Protein AF-A0A4R7J1T8-F1 (afdb_monomer_lite)

Structure (mmCIF, N/CA/C/O backbone):
data_AF-A0A4R7J1T8-F1
#
_entry.id   AF-A0A4R7J1T8-F1
#
loop_
_atom_site.group_PDB
_atom_site.id
_atom_site.type_symbol
_atom_site.label_atom_id
_atom_site.label_alt_id
_atom_site.label_comp_id
_atom_site.label_asym_id
_atom_site.label_entity_id
_atom_site.label_seq_id
_atom_site.pdbx_PDB_ins_code
_atom_site.Cartn_x
_atom_site.Cartn_y
_atom_site.Cartn_z
_atom_site.occupancy
_atom_site.B_iso_or_equiv
_atom_site.auth_seq_id
_atom_site.auth_comp_id
_atom_site.auth_asym_id
_atom_site.auth_atom_id
_atom_site.pdbx_PDB_model_num
ATOM 1 N N . MET A 1 1 ? 19.991 -5.864 -24.781 1.00 74.00 1 MET A N 1
ATOM 2 C CA . MET A 1 1 ? 18.746 -5.878 -23.988 1.00 74.00 1 MET A CA 1
ATOM 3 C C . MET A 1 1 ? 17.648 -5.331 -24.885 1.00 74.00 1 MET A C 1
ATOM 5 O O . MET A 1 1 ? 17.892 -4.307 -25.506 1.00 74.00 1 MET A O 1
ATOM 9 N N . SER A 1 2 ? 16.533 -6.041 -25.059 1.00 94.81 2 SER A N 1
ATOM 10 C CA . SER A 1 2 ? 15.376 -5.525 -25.805 1.00 94.81 2 SER A CA 1
ATOM 11 C C . SER A 1 2 ? 14.517 -4.645 -24.898 1.00 94.81 2 SER A C 1
ATOM 13 O O . SER A 1 2 ? 14.539 -4.826 -23.677 1.00 94.81 2 SER A O 1
ATOM 15 N N . ASP A 1 3 ? 13.716 -3.759 -25.485 1.00 96.69 3 ASP A N 1
ATOM 16 C CA . ASP A 1 3 ? 12.757 -2.939 -24.733 1.00 96.69 3 ASP A CA 1
ATOM 17 C C . ASP A 1 3 ? 11.854 -3.808 -23.849 1.00 96.69 3 ASP A C 1
ATOM 19 O O . ASP A 1 3 ? 11.633 -3.495 -22.683 1.00 96.69 3 ASP A O 1
ATOM 23 N N . GLN A 1 4 ? 11.426 -4.968 -24.362 1.00 96.94 4 GLN A N 1
ATOM 24 C CA . GLN A 1 4 ? 10.607 -5.909 -23.601 1.00 96.94 4 GLN A CA 1
ATOM 25 C C . GLN A 1 4 ? 11.338 -6.458 -22.368 1.00 96.94 4 GLN A C 1
ATOM 27 O O . GLN A 1 4 ? 10.793 -6.411 -21.272 1.00 96.94 4 GLN A O 1
ATOM 32 N N . SER A 1 5 ? 12.592 -6.901 -22.518 1.00 97.31 5 SER A N 1
ATOM 33 C CA . SER A 1 5 ? 13.372 -7.413 -21.380 1.00 97.31 5 SER A CA 1
ATOM 34 C C . SER A 1 5 ? 13.638 -6.351 -20.310 1.00 97.31 5 SER A C 1
ATOM 36 O O . SER A 1 5 ? 13.709 -6.675 -19.128 1.00 97.31 5 SER A O 1
ATOM 38 N N . TYR A 1 6 ? 13.751 -5.080 -20.706 1.00 97.06 6 TYR A N 1
ATOM 39 C CA . TYR A 1 6 ? 13.904 -3.988 -19.751 1.00 97.06 6 TYR A CA 1
ATOM 40 C C . TYR A 1 6 ? 12.597 -3.697 -19.002 1.00 97.06 6 TYR A C 1
ATOM 42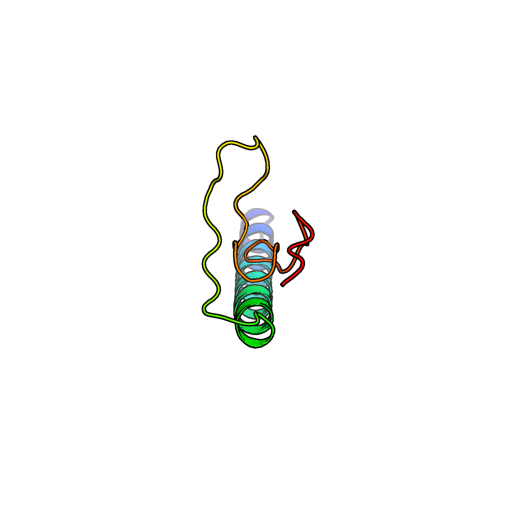 O O . TYR A 1 6 ? 12.622 -3.494 -17.791 1.00 97.06 6 TYR A O 1
ATOM 50 N N . LEU A 1 7 ? 11.448 -3.738 -19.688 1.00 98.00 7 LEU A N 1
ATOM 51 C CA . LEU A 1 7 ? 10.141 -3.613 -19.035 1.00 98.00 7 LEU A CA 1
AT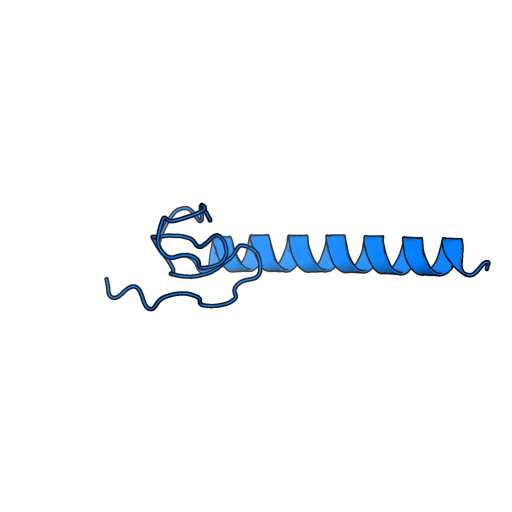OM 52 C C . LEU A 1 7 ? 9.891 -4.736 -18.024 1.00 98.00 7 LEU A C 1
ATOM 54 O O . LEU A 1 7 ? 9.327 -4.476 -16.965 1.00 98.00 7 LEU A O 1
ATOM 58 N N . ASP A 1 8 ? 10.311 -5.961 -18.330 1.00 98.00 8 ASP A N 1
ATOM 59 C CA . ASP A 1 8 ? 10.139 -7.100 -17.425 1.00 98.00 8 ASP A CA 1
ATOM 60 C C . ASP A 1 8 ? 11.024 -6.974 -16.177 1.00 98.00 8 ASP A C 1
ATOM 62 O O . ASP A 1 8 ? 10.534 -7.173 -15.068 1.00 98.00 8 ASP A O 1
ATOM 66 N N . TYR A 1 9 ? 12.269 -6.514 -16.333 1.00 97.38 9 TYR A N 1
ATOM 67 C CA . TYR A 1 9 ? 13.132 -6.161 -15.201 1.00 97.38 9 TYR A CA 1
ATOM 68 C C . TYR A 1 9 ? 12.494 -5.098 -14.291 1.00 97.38 9 TYR A C 1
ATOM 70 O O . TYR A 1 9 ? 12.448 -5.258 -13.074 1.00 97.38 9 TYR A O 1
ATOM 78 N N . LEU A 1 10 ? 11.949 -4.022 -14.872 1.00 98.12 10 LEU A N 1
ATOM 79 C CA . LEU A 1 10 ? 11.305 -2.963 -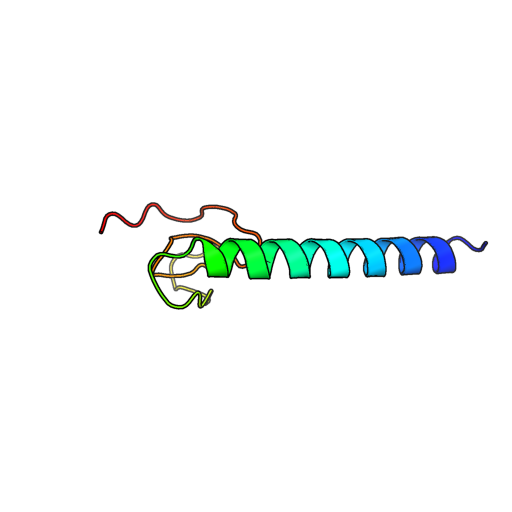14.089 1.00 98.12 10 LEU A CA 1
ATOM 80 C C . LEU A 1 10 ? 10.059 -3.453 -13.339 1.00 98.12 10 LEU A C 1
ATOM 82 O O . LEU A 1 10 ? 9.778 -2.957 -12.250 1.00 98.12 10 LEU A O 1
ATOM 86 N N . ARG A 1 11 ? 9.311 -4.410 -13.905 1.00 98.06 11 ARG A N 1
ATOM 87 C CA . ARG A 1 11 ? 8.168 -5.040 -13.226 1.00 98.06 11 ARG A CA 1
ATOM 88 C C . ARG A 1 11 ? 8.620 -5.864 -12.027 1.00 98.06 11 ARG A C 1
ATOM 90 O O . ARG A 1 11 ? 8.049 -5.703 -10.959 1.00 98.06 11 ARG A O 1
ATOM 97 N N . GLU A 1 12 ? 9.666 -6.672 -12.178 1.00 97.94 12 GLU A N 1
ATOM 98 C CA . GLU A 1 12 ? 10.210 -7.480 -11.080 1.00 97.94 12 GLU A CA 1
ATOM 99 C C . GLU A 1 12 ? 10.725 -6.607 -9.924 1.00 97.94 12 GLU A C 1
ATOM 101 O O . GLU A 1 12 ? 10.406 -6.853 -8.758 1.00 97.94 12 GLU A O 1
ATOM 106 N N . GLU A 1 13 ? 11.454 -5.533 -10.238 1.00 98.00 13 GLU A N 1
ATOM 107 C CA . GLU A 1 13 ? 11.905 -4.563 -9.234 1.00 98.00 13 GLU A CA 1
ATOM 108 C C . GLU A 1 13 ? 10.724 -3.888 -8.520 1.00 98.00 13 GLU A C 1
ATOM 110 O O . GLU A 1 13 ? 10.744 -3.722 -7.295 1.00 98.00 13 GLU A O 1
ATOM 115 N N . ALA A 1 14 ? 9.677 -3.521 -9.269 1.00 97.06 14 ALA A N 1
ATOM 116 C CA . ALA A 1 14 ? 8.466 -2.936 -8.706 1.00 97.06 14 ALA A CA 1
ATOM 117 C C . ALA A 1 14 ? 7.733 -3.924 -7.785 1.00 97.06 14 ALA A C 1
ATOM 119 O O . ALA A 1 14 ? 7.411 -3.555 -6.657 1.00 97.06 14 ALA A O 1
ATOM 120 N N . ASP A 1 15 ? 7.543 -5.175 -8.206 1.00 96.50 15 ASP A N 1
ATOM 121 C CA . ASP A 1 15 ? 6.902 -6.225 -7.406 1.00 96.50 15 ASP A CA 1
ATOM 122 C C . ASP A 1 15 ? 7.679 -6.478 -6.101 1.00 96.50 15 ASP A C 1
ATOM 124 O O . ASP A 1 15 ? 7.097 -6.570 -5.014 1.00 96.50 15 ASP A O 1
ATOM 128 N N . GLY A 1 16 ? 9.015 -6.509 -6.174 1.00 97.25 16 GLY A N 1
ATOM 129 C CA . GLY A 1 16 ? 9.881 -6.633 -5.003 1.00 97.25 16 GLY A CA 1
ATOM 130 C C . GLY A 1 16 ? 9.766 -5.445 -4.041 1.00 97.25 16 GLY A C 1
ATOM 131 O O . GLY A 1 16 ? 9.750 -5.626 -2.818 1.00 97.25 16 GLY A O 1
ATOM 132 N N . ALA A 1 17 ? 9.666 -4.222 -4.565 1.00 96.00 17 ALA A N 1
ATOM 133 C CA . ALA A 1 17 ? 9.441 -3.026 -3.758 1.00 96.00 17 ALA A CA 1
ATOM 134 C C . ALA A 1 17 ? 8.040 -3.016 -3.118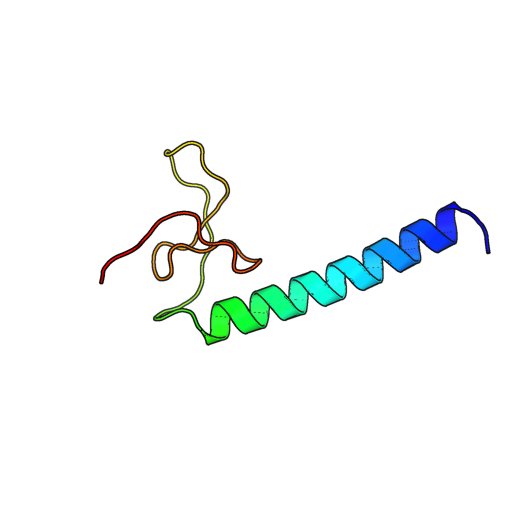 1.00 96.00 17 ALA A C 1
ATOM 136 O O . ALA A 1 17 ? 7.914 -2.692 -1.935 1.00 96.00 17 ALA A O 1
ATOM 137 N N . GLU A 1 18 ? 7.001 -3.420 -3.854 1.00 95.62 18 GLU A N 1
ATOM 138 C CA . GLU A 1 18 ? 5.632 -3.525 -3.340 1.00 95.62 18 GLU A CA 1
ATOM 139 C C . GLU A 1 18 ? 5.521 -4.569 -2.222 1.00 95.62 18 GLU A C 1
ATOM 141 O O . GLU A 1 18 ? 4.905 -4.291 -1.191 1.00 95.62 18 GLU A O 1
ATOM 146 N N . GLY A 1 19 ? 6.188 -5.720 -2.356 1.00 96.25 19 GLY A N 1
ATOM 147 C CA . GLY A 1 19 ? 6.260 -6.725 -1.293 1.00 96.25 19 GLY A CA 1
ATOM 148 C C . GLY A 1 19 ? 6.897 -6.187 -0.006 1.00 96.25 19 GLY A C 1
ATOM 149 O O . GLY A 1 19 ? 6.378 -6.411 1.088 1.00 96.25 19 GLY A O 1
ATOM 150 N N . LYS A 1 20 ? 7.983 -5.409 -0.118 1.00 97.06 20 LYS A N 1
ATOM 151 C CA . LYS A 1 20 ? 8.620 -4.755 1.043 1.00 97.06 20 LYS A CA 1
ATOM 152 C C . LYS A 1 20 ? 7.692 -3.733 1.700 1.00 97.06 20 LYS A C 1
ATOM 154 O O . LYS A 1 20 ? 7.611 -3.695 2.926 1.00 97.06 20 LYS A O 1
ATOM 159 N N . LEU A 1 21 ? 6.977 -2.933 0.904 1.00 96.69 21 LEU A N 1
ATOM 160 C CA . LEU A 1 21 ? 5.991 -1.981 1.422 1.00 96.69 21 LEU A CA 1
ATOM 161 C C . LEU A 1 21 ? 4.850 -2.685 2.155 1.00 96.69 21 LEU A C 1
ATOM 163 O O . LEU A 1 21 ? 4.429 -2.200 3.203 1.00 96.69 21 LEU A O 1
ATOM 167 N N . PHE A 1 22 ? 4.373 -3.819 1.642 1.00 96.94 22 PHE A N 1
ATOM 168 C CA . PHE A 1 22 ? 3.344 -4.609 2.311 1.00 96.94 22 PHE A CA 1
ATOM 169 C C . PHE A 1 22 ? 3.813 -5.107 3.678 1.00 96.94 22 PHE A C 1
ATOM 171 O O . PHE A 1 22 ? 3.133 -4.858 4.669 1.00 96.94 22 PHE A O 1
ATOM 178 N N . LEU A 1 23 ? 4.991 -5.735 3.748 1.00 97.50 23 LEU A N 1
ATOM 179 C CA . LEU A 1 23 ? 5.543 -6.243 5.009 1.00 97.50 23 LEU A CA 1
ATOM 180 C C . LEU A 1 23 ? 5.728 -5.131 6.042 1.00 97.50 23 LEU A C 1
ATOM 182 O O . LEU A 1 23 ? 5.399 -5.304 7.212 1.00 97.50 23 LEU A O 1
ATOM 186 N N . GLU A 1 24 ? 6.228 -3.975 5.610 1.00 97.94 24 GLU A N 1
ATOM 187 C CA . GLU A 1 24 ? 6.402 -2.835 6.502 1.00 97.94 24 GLU A CA 1
ATOM 188 C C . GLU A 1 24 ? 5.058 -2.244 6.943 1.00 97.94 24 GLU A C 1
ATOM 190 O O . GLU A 1 24 ? 4.898 -1.876 8.104 1.00 97.94 24 GLU A O 1
ATOM 195 N N . THR A 1 25 ? 4.071 -2.198 6.044 1.00 97.25 25 THR A N 1
ATOM 196 C CA . THR A 1 25 ? 2.714 -1.743 6.370 1.00 97.25 25 THR A CA 1
ATOM 197 C C . THR A 1 25 ? 2.050 -2.664 7.391 1.00 97.25 25 THR A C 1
ATOM 199 O O . THR A 1 25 ? 1.465 -2.166 8.351 1.00 97.25 25 THR A O 1
ATOM 202 N N . ASP A 1 26 ? 2.170 -3.981 7.216 1.00 97.06 26 ASP A N 1
ATOM 203 C CA . ASP A 1 26 ? 1.666 -4.973 8.169 1.00 97.06 26 ASP A CA 1
ATOM 204 C C . ASP A 1 26 ? 2.355 -4.832 9.531 1.00 97.06 26 ASP A C 1
ATOM 206 O O . ASP A 1 26 ? 1.686 -4.722 10.556 1.00 97.06 26 ASP A O 1
ATOM 210 N N . ARG A 1 27 ? 3.686 -4.675 9.541 1.00 97.19 27 ARG A N 1
ATOM 211 C CA . ARG A 1 27 ? 4.483 -4.480 10.763 1.00 97.19 27 ARG A CA 1
ATOM 212 C C . ARG A 1 27 ? 4.054 -3.261 11.588 1.00 97.19 27 ARG A C 1
ATOM 214 O O . ARG A 1 27 ? 4.140 -3.306 12.814 1.00 97.19 27 ARG A O 1
ATOM 221 N N . VAL A 1 28 ? 3.666 -2.157 10.943 1.00 96.38 28 VAL A N 1
ATOM 222 C CA . VAL A 1 28 ? 3.263 -0.911 11.632 1.00 96.38 28 VAL A CA 1
ATOM 223 C C . VAL A 1 28 ? 1.756 -0.799 11.861 1.00 96.38 28 VAL A C 1
ATOM 225 O O . VAL A 1 28 ? 1.300 0.158 12.492 1.00 96.38 28 VAL A O 1
ATOM 228 N N . CYS A 1 29 ? 0.966 -1.735 11.337 1.00 96.88 29 CYS A N 1
ATOM 229 C CA . CYS A 1 29 ? -0.467 -1.783 11.571 1.00 96.88 29 CYS A CA 1
ATOM 230 C C . CYS A 1 29 ? -0.735 -2.098 13.059 1.00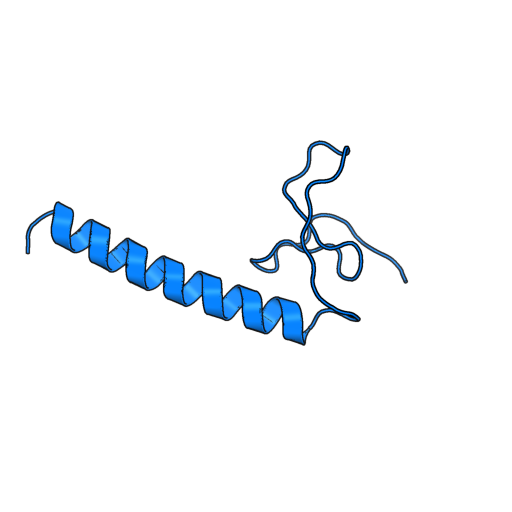 96.88 29 CYS A C 1
ATOM 232 O O . CYS A 1 29 ? -0.094 -2.985 13.620 1.00 96.88 29 CYS A O 1
ATOM 234 N N . PRO A 1 30 ? -1.685 -1.419 13.735 1.00 95.94 30 PRO A N 1
ATOM 235 C CA . PRO A 1 30 ? -1.997 -1.704 15.138 1.00 95.94 30 PRO A CA 1
ATOM 236 C C . PRO A 1 30 ? -2.735 -3.043 15.338 1.00 95.94 30 PRO A C 1
ATOM 238 O O . PRO A 1 30 ? -3.000 -3.437 16.470 1.00 95.94 30 PRO A O 1
ATOM 241 N N . GLY A 1 31 ? -3.082 -3.741 14.254 1.00 94.19 31 GLY A N 1
ATOM 242 C CA . GLY A 1 31 ? -3.661 -5.082 14.251 1.00 94.19 31 GLY A CA 1
ATOM 243 C C . GLY A 1 31 ? -3.236 -5.845 12.997 1.00 94.19 31 GLY A C 1
ATOM 244 O O . GLY A 1 31 ? -2.356 -5.396 12.272 1.00 94.19 31 GLY A O 1
ATOM 245 N N . ALA A 1 32 ? -3.881 -6.976 12.705 1.00 94.12 32 ALA A N 1
ATOM 246 C CA . ALA A 1 32 ? -3.624 -7.703 11.460 1.00 94.12 32 ALA A CA 1
ATOM 247 C C . ALA A 1 32 ? -3.981 -6.824 10.250 1.00 94.12 32 ALA A C 1
ATOM 249 O O . ALA A 1 32 ? -5.120 -6.349 10.146 1.00 94.12 32 ALA A O 1
ATOM 250 N N . HIS A 1 33 ? -3.019 -6.573 9.359 1.00 97.06 33 HIS A N 1
ATOM 251 C CA . HIS A 1 33 ? -3.274 -5.744 8.189 1.00 97.06 33 HIS A CA 1
ATOM 252 C C . HIS A 1 33 ? -4.055 -6.527 7.133 1.00 97.06 33 HIS A C 1
ATOM 254 O O . HIS A 1 33 ? -3.574 -7.494 6.551 1.00 97.06 33 HIS A O 1
ATOM 260 N N . ASP A 1 34 ? -5.273 -6.065 6.868 1.00 97.06 34 ASP A N 1
ATOM 261 C CA . ASP A 1 34 ? -6.183 -6.636 5.875 1.00 97.06 34 ASP A CA 1
ATOM 262 C C . ASP A 1 34 ? -6.851 -5.514 5.069 1.00 97.06 34 ASP A C 1
ATOM 264 O O . ASP A 1 34 ? -7.847 -4.914 5.495 1.00 97.06 34 ASP A O 1
ATOM 268 N N . ALA A 1 35 ? -6.253 -5.162 3.928 1.00 97.06 35 ALA A N 1
ATOM 269 C CA . ALA A 1 35 ? -6.798 -4.145 3.039 1.00 97.06 35 ALA A CA 1
ATOM 270 C C . ALA A 1 35 ? -7.902 -4.730 2.149 1.00 97.06 35 ALA A C 1
ATOM 272 O O . ALA A 1 35 ? -7.646 -5.516 1.240 1.00 97.06 35 ALA A O 1
ATOM 273 N N . THR A 1 36 ? -9.134 -4.274 2.368 1.00 97.31 36 THR A N 1
ATOM 274 C CA . THR A 1 36 ? -10.331 -4.758 1.666 1.00 97.31 36 THR A CA 1
ATOM 275 C C . THR A 1 36 ? -11.060 -3.616 0.964 1.00 97.31 36 THR A C 1
ATOM 277 O O . THR A 1 36 ? -10.910 -2.448 1.328 1.00 97.31 36 THR A O 1
ATOM 280 N N . GLN A 1 37 ? -11.827 -3.926 -0.086 1.00 97.62 37 GLN A N 1
ATOM 281 C CA . GLN A 1 37 ? -12.643 -2.930 -0.784 1.00 97.62 37 GLN A CA 1
ATOM 282 C C . GLN A 1 37 ? -13.846 -2.542 0.082 1.00 97.62 37 GLN A C 1
ATOM 284 O O . GLN A 1 37 ? -14.672 -3.388 0.430 1.00 97.62 37 GLN A O 1
ATOM 289 N N . HIS A 1 38 ? -13.988 -1.250 0.372 1.00 94.75 38 HIS A N 1
ATOM 290 C CA . HIS A 1 38 ? -15.138 -0.713 1.104 1.00 94.75 38 HIS A CA 1
ATOM 291 C C . HIS A 1 38 ? -16.142 -0.061 0.148 1.00 94.75 38 HIS A C 1
ATOM 293 O O . HIS A 1 38 ? -15.843 0.223 -1.013 1.00 94.75 38 HIS A O 1
ATOM 299 N N . ARG A 1 39 ? -17.363 0.193 0.633 1.00 95.19 39 ARG A N 1
ATOM 300 C CA . ARG A 1 39 ? -18.440 0.852 -0.137 1.00 95.19 39 ARG A CA 1
ATOM 301 C C . ARG A 1 39 ? -18.300 2.382 -0.205 1.00 95.19 39 ARG A C 1
ATOM 303 O O . ARG A 1 39 ? -19.282 3.075 -0.432 1.00 95.19 39 ARG A O 1
ATOM 310 N N . ASP A 1 40 ? -17.104 2.911 0.030 1.00 93.31 40 ASP A N 1
ATOM 311 C CA . ASP A 1 40 ? -16.805 4.348 0.061 1.00 93.31 40 ASP A CA 1
ATOM 312 C C . ASP A 1 40 ? -16.204 4.871 -1.256 1.00 93.31 40 ASP A C 1
ATOM 314 O O . ASP A 1 40 ? -15.844 6.043 -1.343 1.00 93.31 40 ASP A O 1
ATOM 318 N N . GLY A 1 41 ? -16.089 4.011 -2.276 1.00 93.56 41 GLY A N 1
ATOM 319 C CA . GLY A 1 41 ? -15.519 4.357 -3.580 1.00 93.56 41 GLY A CA 1
ATOM 320 C C . GLY A 1 41 ? -14.010 4.613 -3.555 1.00 93.56 41 GLY A C 1
ATOM 321 O O . GLY A 1 41 ? -13.450 5.033 -4.565 1.00 93.56 41 GLY A O 1
ATOM 322 N N . LYS A 1 42 ? -13.342 4.372 -2.421 1.00 94.56 42 LYS A N 1
ATOM 323 C CA . LYS A 1 42 ? -11.893 4.520 -2.289 1.00 94.56 42 LYS A CA 1
ATOM 324 C C . LYS A 1 42 ? -11.182 3.215 -2.671 1.00 94.56 42 LYS A C 1
ATOM 326 O O . LYS A 1 42 ? -11.818 2.157 -2.679 1.00 94.56 42 LYS A O 1
ATOM 331 N N . PRO A 1 43 ? -9.868 3.258 -2.968 1.00 95.94 43 PRO A N 1
ATOM 332 C CA . PRO A 1 43 ? -9.070 2.043 -3.115 1.00 95.94 43 PRO A CA 1
ATOM 333 C C . PRO A 1 43 ? -9.167 1.149 -1.867 1.00 95.94 43 PRO A C 1
ATOM 335 O O . PRO A 1 43 ? -9.405 1.681 -0.782 1.00 95.94 43 PRO A O 1
ATOM 338 N N . PRO A 1 44 ? -8.928 -0.170 -1.974 1.00 97.81 44 PRO A N 1
ATOM 339 C CA . PRO A 1 44 ? -8.922 -1.066 -0.822 1.00 97.81 44 PRO A CA 1
ATOM 340 C C . PRO A 1 44 ? -8.000 -0.583 0.303 1.00 97.81 44 PRO A C 1
ATOM 342 O O . PRO A 1 44 ? -6.839 -0.244 0.064 1.00 97.81 44 PRO A O 1
ATOM 345 N N . TRP A 1 45 ? -8.507 -0.563 1.534 1.00 97.56 45 TRP A N 1
ATOM 346 C CA . TRP A 1 45 ? -7.771 -0.071 2.700 1.00 97.56 45 TRP A CA 1
ATOM 347 C C . TRP A 1 45 ? -8.082 -0.898 3.950 1.00 97.56 45 TRP A C 1
ATOM 349 O O . TRP A 1 45 ? -9.125 -1.545 4.040 1.00 97.56 45 TRP A O 1
ATOM 359 N N . CYS A 1 46 ? -7.158 -0.939 4.905 1.00 97.69 46 CYS A N 1
ATOM 360 C CA . CYS A 1 46 ? -7.303 -1.728 6.122 1.00 97.69 46 CYS A CA 1
ATOM 361 C C . CYS A 1 46 ? -8.047 -0.948 7.206 1.00 97.69 46 CYS A C 1
ATOM 363 O O . CYS A 1 46 ? -7.662 0.167 7.547 1.00 97.69 46 CYS A O 1
ATOM 365 N N . LYS A 1 47 ? -9.079 -1.551 7.810 1.00 96.31 47 LYS A N 1
ATOM 366 C CA . LYS A 1 47 ? -9.869 -0.904 8.873 1.00 96.31 47 LYS A CA 1
ATOM 367 C C . LYS A 1 47 ? -9.079 -0.603 10.149 1.00 96.31 47 LYS A C 1
ATOM 369 O O . LYS A 1 47 ? -9.478 0.300 10.873 1.00 96.31 47 LYS A O 1
ATOM 374 N N . ALA A 1 48 ? -8.000 -1.340 10.416 1.00 96.06 48 ALA A N 1
ATOM 375 C CA . ALA A 1 48 ? -7.197 -1.176 11.625 1.00 96.06 48 ALA A CA 1
ATOM 376 C C . ALA A 1 48 ? -6.232 0.017 11.542 1.00 96.06 48 ALA A C 1
ATOM 378 O O . ALA A 1 48 ? -6.085 0.743 12.517 1.00 96.06 48 ALA A O 1
ATOM 379 N N . CYS A 1 49 ? -5.589 0.240 10.390 1.00 96.56 49 CYS A N 1
ATOM 380 C CA . CYS A 1 49 ? -4.585 1.302 10.220 1.00 96.56 49 CYS A CA 1
ATOM 381 C C . CYS A 1 49 ? -4.975 2.404 9.227 1.00 96.56 49 CYS A C 1
ATOM 383 O O . CYS A 1 49 ? -4.261 3.398 9.103 1.00 96.56 49 CYS A O 1
ATOM 385 N N . GLY A 1 50 ? -6.058 2.228 8.468 1.00 97.19 50 GLY A N 1
ATOM 386 C CA . GLY A 1 50 ? -6.509 3.201 7.478 1.00 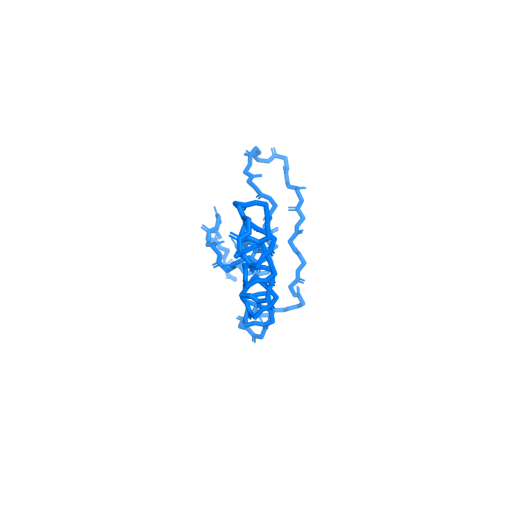97.19 50 GLY A CA 1
ATOM 387 C C . GLY A 1 50 ? -5.746 3.175 6.148 1.00 97.19 50 GLY A C 1
ATOM 388 O O . GLY A 1 50 ? -6.007 4.019 5.286 1.00 97.19 50 GLY A O 1
ATOM 389 N N . ARG A 1 51 ? -4.788 2.253 5.964 1.00 97.75 51 ARG A N 1
ATOM 390 C CA . ARG A 1 51 ? -3.832 2.250 4.839 1.00 97.75 51 ARG A CA 1
ATOM 391 C C . ARG A 1 51 ? -4.099 1.151 3.810 1.00 97.75 51 ARG A C 1
ATOM 393 O O . ARG A 1 51 ? -4.694 0.125 4.121 1.00 97.75 51 ARG A O 1
ATOM 400 N N . THR A 1 52 ? -3.637 1.359 2.579 1.00 97.75 52 THR A N 1
ATOM 401 C CA . THR A 1 52 ? -3.551 0.314 1.533 1.00 97.75 52 THR A CA 1
ATOM 402 C C . THR A 1 52 ? -2.403 -0.668 1.812 1.00 97.75 52 THR A C 1
ATOM 404 O O . THR A 1 52 ? -1.578 -0.408 2.680 1.00 97.75 52 THR A O 1
ATOM 407 N N . ASN A 1 53 ? -2.262 -1.733 1.012 1.00 96.38 53 ASN A N 1
ATOM 408 C CA . ASN A 1 53 ? -1.090 -2.632 1.047 1.00 96.38 53 ASN A CA 1
ATOM 409 C C . ASN A 1 53 ? 0.246 -1.944 0.730 1.00 96.38 53 ASN A C 1
ATOM 411 O O . ASN A 1 53 ? 1.296 -2.482 1.044 1.00 96.38 53 ASN A O 1
ATOM 415 N N . ARG A 1 54 ? 0.217 -0.751 0.128 1.00 96.12 54 ARG A N 1
ATOM 416 C CA . ARG A 1 54 ? 1.414 0.055 -0.155 1.00 96.12 54 ARG A CA 1
ATOM 417 C C . ARG A 1 54 ? 1.675 1.118 0.918 1.00 96.12 54 ARG A C 1
ATOM 419 O O . ARG A 1 54 ? 2.439 2.048 0.688 1.00 96.12 54 ARG A O 1
ATOM 426 N N . GLY A 1 55 ? 0.975 1.057 2.052 1.00 95.94 55 GLY A N 1
ATOM 427 C CA . GLY A 1 55 ? 1.145 1.993 3.166 1.00 95.94 55 GLY A CA 1
ATOM 428 C C . GLY A 1 55 ? 0.509 3.373 2.961 1.00 95.94 55 GLY A C 1
ATOM 429 O O . GLY A 1 55 ? 0.544 4.202 3.872 1.00 95.94 55 GLY A O 1
ATOM 430 N N . VAL A 1 56 ? -0.121 3.638 1.809 1.00 97.12 56 VAL A N 1
ATOM 431 C CA . VAL A 1 56 ? -0.829 4.905 1.541 1.00 97.12 56 VAL A CA 1
ATOM 432 C C . VAL A 1 56 ? -2.040 5.031 2.464 1.00 97.12 56 VAL A C 1
ATOM 434 O O . VAL A 1 56 ? -2.884 4.138 2.471 1.00 97.12 56 VAL A O 1
ATOM 437 N N . LEU A 1 57 ? -2.136 6.130 3.217 1.00 96.69 57 LEU A N 1
ATOM 438 C CA . LEU A 1 57 ? -3.264 6.417 4.108 1.00 96.69 57 LEU A CA 1
ATOM 439 C C . LEU A 1 57 ? -4.493 6.861 3.300 1.00 96.69 57 LEU A C 1
ATOM 441 O O . LEU A 1 57 ? -4.435 7.840 2.562 1.00 96.69 57 LEU A O 1
ATOM 445 N N . ILE A 1 58 ? -5.604 6.142 3.452 1.00 97.31 58 ILE A N 1
ATOM 446 C CA . ILE A 1 58 ? -6.866 6.368 2.727 1.00 97.31 58 ILE A CA 1
ATOM 447 C C . ILE A 1 58 ? -7.940 6.977 3.634 1.00 97.31 58 ILE A C 1
ATOM 449 O O . ILE A 1 58 ? -8.801 7.751 3.186 1.00 97.31 58 ILE A O 1
ATOM 453 N N . LYS A 1 59 ? -7.904 6.619 4.918 1.00 92.94 59 LYS A N 1
ATOM 454 C CA . LYS A 1 59 ? -8.828 7.106 5.934 1.00 92.94 59 LYS A CA 1
ATOM 455 C C . LYS A 1 59 ? -8.114 7.197 7.274 1.00 92.94 59 LYS A C 1
ATOM 457 O O . LYS A 1 59 ? -7.434 6.256 7.658 1.00 92.94 59 LYS A O 1
ATOM 462 N N . ASP A 1 60 ? -8.304 8.307 7.976 1.00 92.69 60 ASP A N 1
ATOM 463 C CA . ASP A 1 60 ? -7.902 8.394 9.374 1.00 92.69 60 ASP A CA 1
ATOM 464 C C . ASP A 1 60 ? -8.835 7.513 10.213 1.00 92.69 60 ASP A C 1
ATOM 466 O O . ASP A 1 60 ? -10.063 7.663 10.174 1.00 92.69 60 ASP A O 1
ATOM 470 N N . VAL A 1 61 ? -8.245 6.535 10.887 1.00 86.12 61 VAL A N 1
ATOM 471 C CA . VAL A 1 61 ? -8.932 5.628 11.798 1.00 86.12 61 VAL A CA 1
ATOM 472 C C . VAL A 1 61 ? -8.466 5.987 13.198 1.00 86.12 61 VAL A C 1
ATOM 474 O O . VAL A 1 61 ? -7.484 5.462 13.709 1.00 86.12 61 VAL A O 1
ATOM 477 N N . THR A 1 62 ? -9.147 6.945 13.817 1.00 67.50 62 THR A N 1
ATOM 478 C CA . THR A 1 62 ? -8.980 7.180 15.251 1.00 67.50 62 THR A CA 1
ATOM 479 C C . THR A 1 62 ? -9.407 5.918 15.993 1.00 67.50 62 THR A C 1
ATOM 481 O O . THR A 1 62 ? -10.532 5.451 15.789 1.00 67.50 62 THR A O 1
ATOM 484 N N . ALA A 1 63 ? -8.489 5.368 16.790 1.00 54.25 63 ALA A N 1
ATOM 485 C CA . ALA A 1 63 ? -8.766 4.298 17.745 1.00 54.25 63 ALA A CA 1
ATOM 486 C C . ALA A 1 63 ? -9.760 4.758 18.821 1.00 54.25 63 ALA A C 1
ATOM 488 O O . ALA A 1 63 ? -9.714 5.957 19.186 1.00 54.25 63 ALA A O 1
#

Organism: NCBI:txid993414

Foldseek 3Di:
DDPVVVVVVVVVVVVVLLVVQLVVLCVPFPDGFDFADDPPPWHTGGQRCCADSNRHRNDDRDD

Sequence (63 aa):
MSDQSYLDYLREEADGAEGKLFLETDRVCPGAHDATQHRDGKPPWCKACGRTNRGVLIKDVTA

Secondary structure (DSSP, 8-state):
--HHHHHHHHHHHHHHHHHHHHHHHHHHSSS---EE--TTSSPPEETTTSB-TT--B-S----

Radius of gyration: 14.85 Å; chains: 1; bounding box: 37×16×44 Å

pLDDT: mean 94.88, std 7.1, range [54.25, 98.12]